Protein AF-A0AAV5ES10-F1 (afdb_monomer_lite)

Foldseek 3Di:
DDDPVVVVVVVVVVVPPDPPPPPFDKDFQAKEAEDAQVCVVVVVQSVVVCLPALVPASPDPPDDDDPVPAQQKKWKAQPVPRQIDIEGEREDDEDGHKYWNVPAPVVNRCVVVVCVVVRITGIMMTRDHDPDPVRYPIYIRHD

InterPro domains:
  IPR001153 Barwin domain [PF00967] (27-130)
  IPR001153 Barwin domain [PR00602] (64-82)
  IPR001153 Barwin domain [PR00602] (83-101)
  IPR001153 Barwin domain [PR00602] (105-129)
  IPR001153 Barwin domain [PS51174] (25-132)
  IPR018226 Barwin, conserved site [PS00772] (123-130)
  IPR036908 RlpA-like domain superfamily [G3DSA:2.40.40.10] (25-132)
  IPR036908 RlpA-like domain superfamily [SSF50685] (27-131)
  IPR044301 Pathogenesis-related protein-4 [PTHR46351] (73-132)

Sequence (143 aa):
MGSVREIALVALLLFAVTAAVAAQDVATGVRATYHLYQPALNNWELNAVGAYCSTWDATKPHLNEISSNISDYMQVTNTATGDEITVRIVDQCGNGGLDLDYDTAFSVIDTDRQGYENGHLIVDYEFVDCEDESSVQNVIQSN

Organism: NCBI:txid191504

Secondary structure (DSSP, 8-state):
---HHHHHHHHHHHTTS--------EEEEEEEEEE---GGGGTT-GGGGT-TTGGGTTTS-SS-SS-TT--SEEEEEETTT--EEEEEEEEE--SSEEEEEIIIIIHHH-TTSHHHHHT-EEEEEEEE--S-GGG---EEEE-

Radius of gyration: 20.84 Å; chains: 1; bounding box: 38×59×58 Å

pLDDT: mean 70.95, std 18.29, range [40.19, 97.62]

Structure (mmCIF, N/CA/C/O backbone):
data_AF-A0AAV5ES10-F1
#
_entry.id   AF-A0AAV5ES10-F1
#
loop_
_atom_site.group_PDB
_atom_site.id
_atom_site.type_symbol
_atom_site.label_atom_id
_atom_site.label_alt_id
_atom_site.label_comp_id
_atom_site.label_asym_id
_atom_site.label_entity_id
_atom_site.label_seq_id
_atom_site.pdbx_PDB_ins_code
_atom_site.Cartn_x
_atom_site.Cartn_y
_atom_site.Cartn_z
_atom_site.occupancy
_atom_site.B_iso_or_equiv
_atom_site.auth_seq_id
_atom_site.auth_comp_id
_atom_site.auth_asym_id
_atom_site.auth_atom_id
_atom_site.pdbx_PDB_model_num
ATOM 1 N N . MET A 1 1 ? 11.052 47.585 39.219 1.00 52.22 1 MET A N 1
ATOM 2 C CA . MET A 1 1 ? 11.635 46.244 39.422 1.00 52.22 1 MET A CA 1
ATOM 3 C C . MET A 1 1 ? 10.489 45.250 39.407 1.00 52.22 1 MET A C 1
ATOM 5 O O . MET A 1 1 ? 9.714 45.258 40.353 1.00 52.22 1 MET A O 1
ATOM 9 N N . GLY A 1 2 ? 10.306 44.514 38.305 1.00 50.69 2 GLY A N 1
ATOM 10 C CA . GLY A 1 2 ? 9.263 43.485 38.216 1.00 50.69 2 GLY A CA 1
ATOM 11 C C . GLY A 1 2 ? 9.499 42.426 39.287 1.00 50.69 2 GLY A C 1
ATOM 12 O O . GLY A 1 2 ? 10.645 42.040 39.529 1.00 50.69 2 GLY A O 1
ATOM 13 N N . SER A 1 3 ? 8.441 42.034 39.988 1.00 53.50 3 SER A N 1
ATOM 14 C CA . SER A 1 3 ? 8.545 41.070 41.077 1.00 53.50 3 SER A CA 1
ATOM 15 C C . SER A 1 3 ? 8.936 39.714 40.496 1.00 53.50 3 SER A C 1
ATOM 17 O O . SER A 1 3 ? 8.418 39.296 39.464 1.00 53.50 3 SER A O 1
ATOM 19 N N . VAL A 1 4 ? 9.833 38.993 41.164 1.00 56.69 4 VAL A N 1
ATOM 20 C CA . VAL A 1 4 ? 10.324 37.662 40.754 1.00 56.69 4 VAL A CA 1
ATOM 21 C C . VAL A 1 4 ? 9.185 36.666 40.456 1.00 56.69 4 VAL A C 1
ATOM 23 O O . VAL A 1 4 ? 9.359 35.755 39.653 1.00 56.69 4 VAL A O 1
ATOM 26 N N . ARG A 1 5 ? 7.991 36.879 41.037 1.00 55.44 5 ARG A N 1
ATOM 27 C CA . ARG A 1 5 ? 6.752 36.129 40.749 1.00 55.44 5 ARG A CA 1
ATOM 28 C C . ARG A 1 5 ? 6.183 36.374 39.347 1.00 55.44 5 ARG A C 1
ATOM 30 O O . ARG A 1 5 ? 5.658 35.445 38.747 1.00 55.44 5 ARG A O 1
ATOM 37 N N . GLU A 1 6 ? 6.272 37.596 38.836 1.00 53.31 6 GLU A N 1
ATOM 38 C CA . GLU A 1 6 ? 5.740 37.990 37.523 1.00 53.31 6 GLU A CA 1
ATOM 39 C C . GLU A 1 6 ? 6.650 37.482 36.400 1.00 53.31 6 GLU A C 1
ATOM 41 O O . GLU A 1 6 ? 6.170 36.961 35.398 1.00 53.31 6 GLU A O 1
ATOM 46 N N . ILE A 1 7 ? 7.969 37.537 36.614 1.00 56.78 7 ILE A N 1
ATOM 47 C CA . ILE A 1 7 ? 8.969 37.009 35.675 1.00 56.78 7 ILE A CA 1
ATOM 48 C C . ILE A 1 7 ? 8.863 35.477 35.578 1.00 56.78 7 ILE A C 1
ATOM 50 O O . ILE A 1 7 ? 8.931 34.924 34.483 1.00 56.78 7 ILE A O 1
ATOM 54 N N . ALA A 1 8 ? 8.629 34.791 36.703 1.00 59.25 8 ALA A N 1
ATOM 55 C CA . ALA A 1 8 ? 8.468 33.336 36.731 1.00 59.25 8 ALA A CA 1
ATOM 56 C C . ALA A 1 8 ? 7.194 32.854 36.010 1.00 59.25 8 ALA A C 1
ATOM 58 O O . ALA A 1 8 ? 7.241 31.853 35.299 1.00 59.25 8 ALA A O 1
ATOM 59 N N . LEU A 1 9 ? 6.071 33.570 36.147 1.00 55.88 9 LEU A N 1
ATOM 60 C CA . LEU A 1 9 ? 4.809 33.230 35.473 1.00 55.88 9 LEU A CA 1
ATOM 61 C C . LEU A 1 9 ? 4.887 33.424 33.952 1.00 55.88 9 LEU A C 1
ATOM 63 O O . LEU A 1 9 ? 4.386 32.589 33.204 1.00 55.88 9 LEU A O 1
ATOM 67 N N . VAL A 1 10 ? 5.552 34.489 33.494 1.00 57.38 10 VAL A N 1
ATOM 68 C CA . VAL A 1 10 ? 5.749 34.757 32.060 1.00 57.38 10 VAL A CA 1
ATOM 69 C C . VAL A 1 10 ? 6.707 33.739 31.434 1.00 57.38 10 VAL A C 1
ATOM 71 O O . VAL A 1 10 ? 6.440 33.247 30.341 1.00 57.38 10 VAL A O 1
ATOM 74 N N . ALA A 1 11 ? 7.776 33.353 32.140 1.00 57.19 11 ALA A N 1
ATOM 75 C CA . ALA A 1 11 ? 8.701 32.322 31.669 1.00 57.19 11 ALA A CA 1
ATOM 76 C C . ALA A 1 11 ? 8.035 30.936 31.565 1.00 57.19 11 ALA A C 1
ATOM 78 O O . ALA A 1 11 ? 8.263 30.227 30.590 1.00 57.19 11 ALA A O 1
ATOM 79 N N . LEU A 1 12 ? 7.168 30.564 32.516 1.00 55.34 12 LEU A N 1
ATOM 80 C CA . LEU A 1 12 ? 6.461 29.277 32.492 1.00 55.34 12 LEU A CA 1
ATOM 81 C C . LEU A 1 12 ? 5.423 29.191 31.353 1.00 55.34 12 LEU A C 1
ATOM 83 O O . LEU A 1 12 ? 5.243 28.128 30.768 1.00 55.34 12 LEU A O 1
ATOM 87 N N . LEU A 1 13 ? 4.774 30.311 31.009 1.00 55.16 13 LEU A N 1
ATOM 88 C CA . LEU A 1 13 ? 3.844 30.410 29.874 1.00 55.16 13 LEU A CA 1
ATOM 89 C C . LEU A 1 13 ? 4.556 30.356 28.510 1.00 55.16 13 LEU A C 1
ATOM 91 O O . LEU A 1 13 ? 3.985 29.856 27.546 1.00 55.16 13 LEU A O 1
ATOM 95 N N . LEU A 1 14 ? 5.804 30.827 28.428 1.00 54.25 14 LEU A N 1
ATOM 96 C CA . LEU A 1 14 ? 6.612 30.804 27.200 1.00 54.25 14 LEU A CA 1
ATOM 97 C C . LEU A 1 14 ? 7.200 29.421 26.872 1.00 54.25 14 LEU A C 1
ATOM 99 O O . LEU A 1 14 ? 7.443 29.136 25.704 1.00 54.25 14 LEU A O 1
ATOM 103 N N . PHE A 1 15 ? 7.387 28.545 27.863 1.00 52.03 15 PHE A N 1
ATOM 104 C CA . PHE A 1 15 ? 7.921 27.190 27.653 1.00 52.03 15 PHE A CA 1
ATOM 105 C C . PHE A 1 15 ? 6.874 26.152 27.203 1.00 52.03 15 PHE A C 1
ATOM 107 O O . PHE A 1 15 ? 7.241 25.024 26.889 1.00 52.03 15 PHE A O 1
ATOM 114 N N . ALA A 1 16 ? 5.585 26.503 27.153 1.00 53.66 16 ALA A N 1
ATOM 115 C CA . ALA A 1 16 ? 4.500 25.538 26.950 1.00 53.66 16 ALA A CA 1
ATOM 116 C C . ALA A 1 16 ? 4.024 25.355 25.491 1.00 53.66 16 ALA A C 1
ATOM 118 O O . ALA A 1 16 ? 3.084 24.596 25.275 1.00 53.66 16 ALA A O 1
ATOM 119 N N . VAL A 1 17 ? 4.606 26.038 24.491 1.00 56.28 17 VAL A N 1
ATOM 120 C CA . VAL A 1 17 ? 3.976 26.130 23.148 1.00 56.28 17 VAL A CA 1
ATOM 121 C C . VAL A 1 17 ? 4.814 25.588 21.981 1.00 56.28 17 VAL A C 1
ATOM 123 O O . VAL A 1 17 ? 4.312 25.528 20.868 1.00 56.28 17 VAL A O 1
ATOM 126 N N . THR A 1 18 ? 6.041 25.103 22.165 1.00 55.06 18 THR A N 1
ATOM 127 C CA . THR A 1 18 ? 6.828 24.613 21.012 1.00 55.06 18 THR A CA 1
ATOM 128 C C . THR A 1 18 ? 7.077 23.112 21.066 1.00 55.06 18 THR A C 1
ATOM 130 O O . THR A 1 18 ? 8.219 22.667 21.129 1.00 55.06 18 THR A O 1
ATOM 133 N N . ALA A 1 19 ? 6.001 22.325 21.010 1.00 55.97 19 ALA A N 1
ATOM 134 C CA . ALA A 1 19 ? 6.093 21.011 20.385 1.00 55.97 19 ALA A CA 1
ATOM 135 C C . ALA A 1 19 ? 6.057 21.256 18.872 1.00 55.97 19 ALA A C 1
ATOM 137 O O . ALA A 1 19 ? 5.005 21.562 18.313 1.00 55.97 19 ALA A O 1
ATOM 138 N N . ALA A 1 20 ? 7.222 21.216 18.226 1.00 51.91 20 ALA A N 1
ATOM 139 C CA . ALA A 1 20 ? 7.275 21.101 16.779 1.00 51.91 20 ALA A CA 1
ATOM 140 C C . ALA A 1 20 ? 6.670 19.738 16.439 1.00 51.91 20 ALA A C 1
ATOM 142 O O . ALA A 1 20 ? 7.309 18.706 16.625 1.00 51.91 20 ALA A O 1
ATOM 143 N N . VAL A 1 21 ? 5.405 19.731 16.025 1.00 53.34 21 VAL A N 1
ATOM 144 C CA . VAL A 1 21 ? 4.854 18.583 15.316 1.00 53.34 21 VAL A CA 1
ATOM 145 C C . VAL A 1 21 ? 5.656 18.539 14.022 1.00 53.34 21 VAL A C 1
ATOM 147 O O . VAL A 1 21 ? 5.572 19.476 13.225 1.00 53.34 21 VAL A O 1
ATOM 150 N N . ALA A 1 22 ? 6.523 17.539 13.863 1.00 56.50 22 ALA A N 1
ATOM 151 C CA . ALA A 1 22 ? 7.058 17.233 12.548 1.00 56.50 22 ALA A CA 1
ATOM 152 C C . ALA A 1 22 ? 5.829 16.957 11.680 1.00 56.50 22 ALA A C 1
ATOM 154 O O . ALA A 1 22 ? 5.074 16.030 11.962 1.00 56.50 22 ALA A O 1
ATOM 155 N N . ALA A 1 23 ? 5.542 17.841 10.730 1.00 52.94 23 ALA A N 1
ATOM 156 C CA . ALA A 1 23 ? 4.507 17.578 9.752 1.00 52.94 23 ALA A CA 1
ATOM 157 C C . ALA A 1 23 ? 5.043 16.434 8.889 1.00 52.94 23 ALA A C 1
ATOM 159 O O . ALA A 1 23 ? 5.891 16.663 8.033 1.00 52.94 23 ALA A O 1
ATOM 160 N N . GLN A 1 24 ? 4.642 15.204 9.203 1.00 55.41 24 GLN A N 1
ATOM 161 C CA . GLN A 1 24 ? 4.789 14.094 8.275 1.00 55.41 24 GLN A CA 1
ATOM 162 C C . GLN A 1 24 ? 3.833 14.390 7.122 1.00 55.41 24 GLN A C 1
ATOM 164 O O . GLN A 1 24 ? 2.664 14.716 7.353 1.00 55.41 24 GLN A O 1
ATOM 169 N N . ASP A 1 25 ? 4.349 14.385 5.897 1.00 68.81 25 ASP A N 1
ATOM 170 C CA . ASP A 1 25 ? 3.521 14.604 4.720 1.00 68.81 25 ASP A CA 1
ATOM 171 C C . ASP A 1 25 ? 2.481 13.470 4.657 1.00 68.81 25 ASP A C 1
ATOM 173 O O . ASP A 1 25 ? 2.819 12.287 4.603 1.00 68.81 25 ASP A O 1
ATOM 177 N N . VAL A 1 26 ? 1.202 13.839 4.739 1.00 77.31 26 VAL A N 1
ATOM 178 C CA . VAL A 1 26 ? 0.060 12.919 4.830 1.00 77.31 26 VAL A CA 1
ATOM 179 C C . VAL A 1 26 ? -0.999 13.332 3.815 1.00 77.31 26 VAL A C 1
ATOM 181 O O . VAL A 1 26 ? -1.241 14.525 3.604 1.00 77.31 26 VAL A O 1
ATOM 184 N N . ALA A 1 27 ? -1.653 12.359 3.189 1.00 85.69 27 ALA A N 1
ATOM 185 C CA . ALA A 1 27 ? -2.805 12.587 2.326 1.00 85.69 27 ALA A CA 1
ATOM 186 C C . ALA A 1 27 ? -3.935 11.619 2.671 1.00 85.69 27 ALA A C 1
ATOM 188 O O . ALA A 1 27 ? -3.696 10.488 3.084 1.00 85.69 27 ALA A O 1
ATOM 189 N N . THR A 1 28 ? -5.174 12.071 2.486 1.00 90.56 28 THR A N 1
ATOM 190 C CA . THR A 1 28 ? -6.366 11.283 2.806 1.00 90.56 28 THR A CA 1
ATOM 191 C C . THR A 1 28 ? -7.328 11.199 1.633 1.00 90.56 28 THR A C 1
ATOM 193 O O . THR A 1 28 ? -7.374 12.089 0.779 1.00 90.56 28 THR A O 1
ATOM 196 N N . GLY A 1 29 ? -8.108 10.119 1.586 1.00 91.25 29 GLY A N 1
ATOM 197 C CA . GLY A 1 29 ? -9.098 9.895 0.530 1.00 91.25 29 GLY A CA 1
ATOM 198 C C . GLY A 1 29 ? -8.482 9.725 -0.862 1.00 91.25 29 GLY A C 1
ATOM 199 O O . GLY A 1 29 ? -9.098 10.083 -1.869 1.00 91.25 29 GLY A O 1
ATOM 200 N N . VAL A 1 30 ? -7.257 9.210 -0.925 1.00 90.25 30 VAL A N 1
ATOM 201 C CA . VAL A 1 30 ? -6.503 9.024 -2.161 1.00 90.25 30 VAL A CA 1
ATOM 202 C C . VAL A 1 30 ? -6.996 7.770 -2.863 1.00 90.25 30 VAL A C 1
ATOM 204 O O . VAL A 1 30 ? -7.206 6.723 -2.253 1.00 90.25 30 VAL A O 1
ATOM 207 N N . ARG A 1 31 ? -7.185 7.859 -4.177 1.00 91.94 31 ARG A N 1
ATOM 208 C CA . ARG A 1 31 ? -7.537 6.693 -4.983 1.00 91.94 31 ARG A CA 1
ATOM 209 C C . ARG A 1 31 ? -6.290 5.844 -5.223 1.00 91.94 31 ARG A C 1
ATOM 211 O O . ARG A 1 31 ? -5.339 6.329 -5.832 1.00 91.94 31 ARG A O 1
ATOM 218 N N . ALA A 1 32 ? -6.334 4.583 -4.805 1.00 91.00 32 ALA A N 1
ATOM 219 C CA . ALA A 1 32 ? -5.288 3.601 -5.064 1.00 91.00 32 ALA A CA 1
ATOM 220 C C . ALA A 1 32 ? -5.777 2.541 -6.059 1.00 91.00 32 ALA A C 1
ATOM 222 O O . ALA A 1 32 ? -6.745 1.833 -5.789 1.00 91.00 32 ALA A O 1
ATOM 223 N N . THR A 1 33 ? -5.141 2.439 -7.221 1.00 91.00 33 THR A N 1
ATOM 224 C CA . THR A 1 33 ? -5.344 1.350 -8.186 1.00 91.00 33 THR A CA 1
ATOM 225 C C . THR A 1 33 ? -4.301 0.257 -7.982 1.00 91.00 33 THR A C 1
ATOM 227 O O . THR A 1 33 ? -3.491 0.325 -7.055 1.00 91.00 33 THR A O 1
ATOM 230 N N . TYR A 1 34 ? -4.355 -0.775 -8.820 1.00 89.25 34 TYR A N 1
ATOM 231 C CA . TYR A 1 34 ? -3.350 -1.822 -8.818 1.00 89.25 34 TYR A CA 1
ATOM 232 C C . TYR A 1 34 ? -2.846 -2.164 -10.211 1.00 89.25 34 TYR A C 1
ATOM 234 O O . TYR A 1 34 ? -3.580 -2.092 -11.203 1.00 89.25 34 TYR A O 1
ATOM 242 N N . HIS A 1 35 ? -1.623 -2.682 -10.232 1.00 85.88 35 HIS A N 1
ATOM 243 C CA . HIS A 1 35 ? -1.007 -3.328 -11.377 1.00 85.88 35 HIS A CA 1
ATOM 244 C C . HIS A 1 35 ? -0.313 -4.622 -10.940 1.00 85.88 35 HIS A C 1
ATOM 246 O O . HIS A 1 35 ? 0.105 -4.777 -9.796 1.00 85.88 35 HIS A O 1
ATOM 252 N N . LEU A 1 36 ? -0.176 -5.576 -11.856 1.00 86.88 36 LEU A N 1
ATOM 253 C CA . LEU A 1 36 ? 0.579 -6.809 -11.619 1.00 86.88 36 LEU A CA 1
ATOM 254 C C . LEU A 1 36 ? 2.052 -6.583 -11.984 1.00 86.88 36 LEU A C 1
ATOM 256 O O . LEU A 1 36 ? 2.470 -6.941 -13.084 1.00 86.88 36 LEU A O 1
ATOM 260 N N . TYR A 1 37 ? 2.830 -5.971 -11.088 1.00 79.12 37 TYR A N 1
ATOM 261 C CA . TYR A 1 37 ? 4.256 -5.721 -11.328 1.00 79.12 37 TYR A CA 1
ATOM 262 C C . TYR A 1 37 ? 5.111 -6.970 -11.095 1.00 79.12 37 TYR A C 1
ATOM 264 O O . TYR A 1 37 ? 6.166 -7.120 -11.713 1.00 79.12 37 TYR A O 1
ATOM 272 N N . GLN A 1 38 ? 4.658 -7.886 -10.231 1.00 81.31 38 GLN A N 1
ATOM 273 C CA . GLN A 1 38 ? 5.350 -9.145 -9.924 1.00 81.31 38 GLN A CA 1
ATOM 274 C C . GLN A 1 38 ? 6.836 -8.912 -9.586 1.00 81.31 38 GLN A C 1
ATOM 276 O O . GLN A 1 38 ? 7.728 -9.483 -10.231 1.00 81.31 38 GLN A O 1
ATOM 281 N N . PRO A 1 39 ? 7.141 -8.056 -8.594 1.00 73.00 39 PRO A N 1
ATOM 282 C C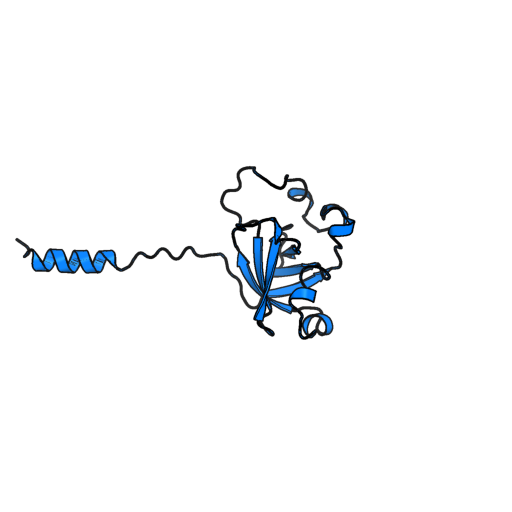A . PRO A 1 39 ? 8.502 -7.588 -8.346 1.00 73.00 39 PRO A CA 1
ATOM 283 C C . PRO A 1 39 ? 9.488 -8.728 -8.078 1.00 73.00 39 PRO A C 1
ATOM 285 O O . PRO A 1 39 ? 10.609 -8.703 -8.581 1.00 73.00 39 PRO A O 1
ATOM 288 N N . ALA A 1 40 ? 9.056 -9.782 -7.380 1.00 75.75 40 ALA A N 1
ATOM 289 C CA . ALA A 1 40 ? 9.890 -10.948 -7.096 1.00 75.75 40 ALA A CA 1
ATOM 290 C C . ALA A 1 40 ? 10.380 -11.676 -8.364 1.00 75.75 40 ALA A C 1
ATOM 292 O O . ALA A 1 40 ? 11.511 -12.159 -8.396 1.00 75.75 40 ALA A O 1
ATOM 293 N N . LEU A 1 41 ? 9.564 -11.735 -9.424 1.00 78.38 41 LEU A N 1
ATOM 294 C CA . LEU A 1 41 ? 9.958 -12.346 -10.702 1.00 78.38 41 LEU A CA 1
ATOM 295 C C . LEU A 1 41 ? 10.896 -11.449 -11.512 1.00 78.38 41 LEU A C 1
ATOM 297 O O . LEU A 1 41 ? 11.661 -11.943 -12.338 1.00 78.38 41 LEU A O 1
ATOM 301 N N . ASN A 1 42 ? 10.862 -10.148 -11.241 1.00 70.12 42 ASN A N 1
ATOM 302 C CA . ASN A 1 42 ? 11.671 -9.141 -11.911 1.00 70.12 42 ASN A CA 1
ATOM 303 C C . ASN A 1 42 ? 12.872 -8.713 -11.067 1.00 70.12 42 ASN A C 1
ATOM 305 O O . ASN A 1 42 ? 13.435 -7.654 -11.303 1.00 70.12 42 ASN A O 1
ATOM 309 N N . ASN A 1 43 ? 13.276 -9.523 -10.082 1.00 71.56 43 ASN A N 1
ATOM 310 C CA . ASN A 1 43 ? 14.413 -9.231 -9.207 1.00 71.56 43 ASN A CA 1
ATOM 311 C C . ASN A 1 43 ? 14.322 -7.841 -8.545 1.00 71.56 43 ASN A C 1
ATOM 313 O O . ASN A 1 43 ? 15.345 -7.214 -8.290 1.00 71.56 43 ASN A O 1
ATOM 317 N N . TRP A 1 44 ? 13.096 -7.369 -8.294 1.00 69.75 44 TRP A N 1
ATOM 318 C CA . TRP A 1 44 ? 12.780 -6.041 -7.758 1.00 69.75 44 TRP A CA 1
ATOM 319 C C . TRP A 1 44 ? 13.171 -4.862 -8.677 1.00 69.75 44 TRP A C 1
ATOM 321 O O . TRP A 1 44 ? 13.080 -3.705 -8.275 1.00 69.75 44 TRP A O 1
ATOM 331 N N . GLU A 1 45 ? 13.524 -5.143 -9.936 1.00 67.75 45 GLU A N 1
ATOM 332 C CA . GLU A 1 45 ? 13.871 -4.173 -10.981 1.00 67.75 45 GLU A CA 1
ATOM 333 C C .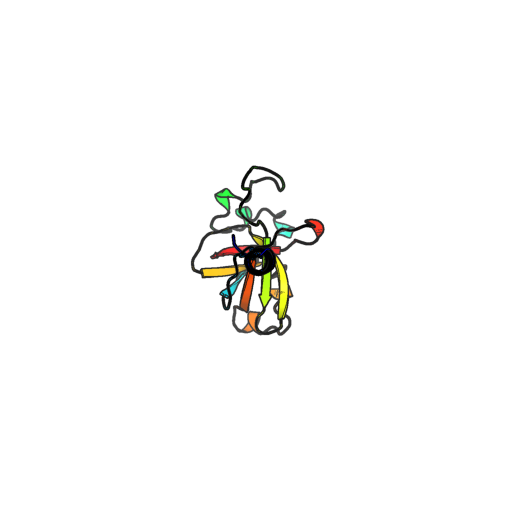 GLU A 1 45 ? 12.618 -3.720 -11.742 1.00 67.75 45 GLU A C 1
ATOM 335 O O . GLU A 1 45 ? 12.260 -4.243 -12.800 1.00 67.75 45 GLU A O 1
ATOM 340 N N . LEU A 1 46 ? 11.922 -2.719 -11.211 1.00 63.97 46 LEU A N 1
ATOM 341 C CA . LEU A 1 46 ? 10.611 -2.312 -11.734 1.00 63.97 46 LEU A CA 1
ATOM 342 C C . LEU A 1 46 ? 10.677 -1.473 -13.019 1.00 63.97 46 LEU A C 1
ATOM 344 O O . LEU A 1 46 ? 9.691 -1.377 -13.752 1.00 63.97 46 LEU A O 1
ATOM 348 N N . ASN A 1 47 ? 11.877 -0.992 -13.366 1.00 62.66 47 ASN A N 1
ATOM 349 C CA . ASN A 1 47 ? 12.212 -0.515 -14.711 1.00 62.66 47 ASN A CA 1
ATOM 350 C C . ASN A 1 47 ? 11.843 -1.535 -15.793 1.00 62.66 47 ASN A C 1
ATOM 352 O O . ASN A 1 47 ? 11.417 -1.162 -16.886 1.00 62.66 47 ASN A O 1
ATOM 356 N N . ALA A 1 48 ? 12.025 -2.827 -15.503 1.00 60.12 48 ALA A N 1
ATOM 357 C CA . ALA A 1 48 ? 11.829 -3.894 -16.477 1.00 60.12 48 ALA A CA 1
ATOM 358 C C . ALA A 1 48 ? 10.349 -4.141 -16.807 1.00 60.12 48 ALA A C 1
ATOM 360 O O . ALA A 1 48 ? 10.046 -4.643 -17.889 1.00 60.12 48 ALA A O 1
ATOM 361 N N . VAL A 1 49 ? 9.436 -3.762 -15.907 1.00 65.00 49 VAL A N 1
ATOM 362 C CA . VAL A 1 49 ? 7.983 -3.948 -16.063 1.00 65.00 49 VAL A CA 1
ATOM 363 C C . VAL A 1 49 ? 7.245 -2.666 -16.438 1.00 65.00 49 VAL A C 1
ATOM 365 O O . VAL A 1 49 ? 6.020 -2.634 -16.443 1.00 65.00 49 VAL A O 1
ATOM 368 N N . GLY A 1 50 ? 7.983 -1.626 -16.836 1.00 59.03 50 GLY A N 1
ATOM 369 C CA . GLY A 1 50 ? 7.393 -0.422 -17.413 1.00 59.03 50 GLY A CA 1
ATOM 370 C C . GLY A 1 50 ? 6.765 0.515 -16.389 1.00 59.03 50 GLY A C 1
ATOM 371 O O . GLY A 1 50 ? 5.863 1.267 -16.761 1.00 59.03 50 GLY A O 1
ATOM 372 N N . ALA A 1 51 ? 7.252 0.511 -15.141 1.00 61.53 51 ALA A N 1
ATOM 373 C CA . ALA A 1 51 ? 6.916 1.582 -14.215 1.00 61.53 51 ALA A CA 1
ATOM 374 C C . ALA A 1 51 ? 7.344 2.926 -14.837 1.00 61.53 51 ALA A C 1
ATOM 376 O O . ALA A 1 51 ? 8.498 3.099 -15.225 1.00 61.53 51 ALA A O 1
ATOM 377 N N . TYR A 1 52 ? 6.400 3.830 -15.079 1.00 56.03 52 TYR A N 1
ATOM 378 C CA . TYR A 1 52 ? 6.476 4.835 -16.151 1.00 56.03 52 TYR A CA 1
ATOM 379 C C . TYR A 1 52 ? 7.636 5.837 -16.002 1.00 56.03 52 TYR A C 1
ATOM 381 O O . TYR A 1 52 ? 8.167 6.315 -17.005 1.00 56.03 52 TYR A O 1
ATOM 389 N N . CYS A 1 53 ? 8.083 6.118 -14.782 1.00 55.00 53 CYS A N 1
ATOM 390 C CA . CYS A 1 53 ? 9.131 7.095 -14.486 1.00 55.00 53 CYS A CA 1
ATOM 391 C C . CYS A 1 53 ? 10.347 6.515 -13.742 1.00 55.00 53 CYS A C 1
ATOM 393 O O . CYS A 1 53 ? 11.318 7.216 -13.447 1.00 55.00 53 CYS A O 1
ATOM 395 N N . SER A 1 54 ? 10.376 5.194 -13.614 1.00 48.22 54 SER A N 1
ATOM 396 C CA . SER A 1 54 ? 11.428 4.385 -12.997 1.00 48.22 54 SER A CA 1
ATOM 397 C C . SER A 1 54 ? 12.854 4.611 -13.566 1.00 48.22 54 SER A C 1
ATOM 399 O O . SER A 1 54 ? 13.851 4.407 -12.864 1.00 48.22 54 SER A O 1
ATOM 401 N N . THR A 1 55 ? 12.984 5.171 -14.782 1.00 44.00 55 THR A N 1
ATOM 402 C CA . THR A 1 55 ? 14.274 5.524 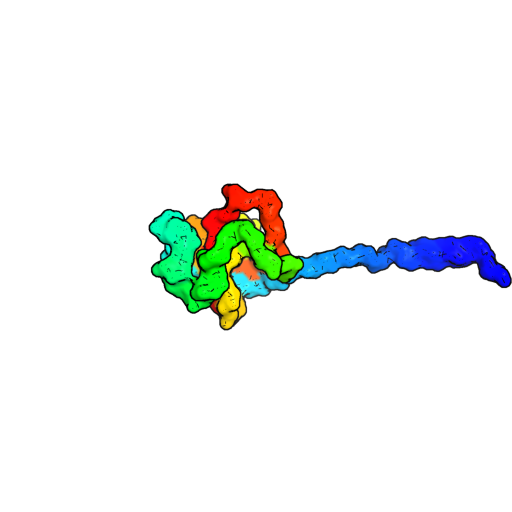-15.426 1.00 44.00 55 THR A CA 1
ATOM 403 C C . THR A 1 55 ? 15.245 6.368 -14.586 1.00 44.00 55 THR A C 1
ATOM 405 O O . THR A 1 55 ? 16.436 6.364 -14.898 1.00 44.00 55 THR A O 1
ATOM 408 N N . TRP A 1 56 ? 14.783 7.077 -13.548 1.00 46.50 56 TRP A N 1
ATOM 409 C CA . TRP A 1 56 ? 15.627 7.965 -12.733 1.00 46.50 56 TRP A CA 1
ATOM 410 C C . TRP A 1 56 ? 15.983 7.417 -11.342 1.00 46.50 56 TRP A C 1
ATOM 412 O O . TRP A 1 56 ? 16.925 7.933 -10.738 1.00 46.50 56 TRP A O 1
ATOM 422 N N . ASP A 1 57 ? 15.294 6.376 -10.853 1.00 50.47 57 ASP A N 1
ATOM 423 C CA . ASP A 1 57 ? 15.451 5.905 -9.465 1.00 50.47 57 ASP A CA 1
ATOM 424 C C . ASP A 1 57 ? 15.668 4.397 -9.294 1.00 50.47 57 ASP A C 1
ATOM 426 O O . ASP A 1 57 ? 16.308 3.994 -8.322 1.00 50.47 57 ASP A O 1
ATOM 430 N N . ALA A 1 58 ? 15.249 3.536 -10.232 1.00 46.25 58 ALA A N 1
ATOM 431 C CA . ALA A 1 58 ? 15.361 2.092 -9.982 1.00 46.25 58 ALA A CA 1
ATOM 432 C C . ALA A 1 58 ? 16.800 1.543 -10.052 1.00 46.25 58 ALA A C 1
ATOM 434 O O . ALA A 1 58 ? 17.036 0.406 -9.668 1.00 46.25 58 ALA A O 1
ATOM 435 N N . THR A 1 59 ? 17.779 2.346 -10.489 1.00 45.81 59 THR A N 1
ATOM 436 C CA . THR A 1 59 ? 19.208 1.985 -10.439 1.00 45.81 59 THR A CA 1
ATOM 437 C C . THR A 1 59 ? 19.943 2.527 -9.215 1.00 45.81 59 THR A C 1
ATOM 439 O O . THR A 1 59 ? 21.149 2.291 -9.096 1.00 45.81 59 THR A O 1
ATOM 442 N N . LYS A 1 60 ? 19.291 3.288 -8.321 1.00 49.28 60 LYS A N 1
ATOM 443 C CA . LYS A 1 60 ? 19.973 3.735 -7.103 1.00 49.28 60 LYS A CA 1
ATOM 444 C C . LYS A 1 60 ? 20.137 2.538 -6.163 1.00 49.28 60 LYS A C 1
ATOM 446 O O . LYS A 1 60 ? 19.142 1.899 -5.819 1.00 49.28 60 LYS A O 1
ATOM 451 N N . PRO A 1 61 ? 21.380 2.197 -5.770 1.00 40.19 61 PRO A N 1
ATOM 452 C CA . PRO A 1 61 ? 21.608 1.108 -4.840 1.00 40.19 61 PRO A CA 1
ATOM 453 C C . PRO A 1 61 ? 20.860 1.396 -3.540 1.00 40.19 61 PRO A C 1
ATOM 455 O O . PRO A 1 61 ? 20.805 2.538 -3.092 1.00 40.19 61 PRO A O 1
ATOM 458 N N . HIS A 1 62 ? 20.323 0.331 -2.947 1.00 49.66 62 HIS A N 1
ATOM 459 C CA . HIS A 1 62 ? 19.471 0.307 -1.755 1.00 49.66 62 HIS A CA 1
ATOM 460 C C . HIS A 1 62 ? 19.988 1.062 -0.523 1.00 49.66 62 HIS A C 1
ATOM 462 O O . HIS A 1 62 ? 19.281 1.120 0.468 1.00 49.66 62 HIS A O 1
ATOM 468 N N . LEU A 1 63 ? 21.193 1.625 -0.537 1.00 48.84 63 LEU A N 1
ATOM 469 C CA . LEU A 1 63 ? 21.726 2.402 0.568 1.00 48.84 63 LEU A CA 1
ATOM 470 C C . LEU A 1 63 ? 22.648 3.501 0.031 1.00 48.84 63 LEU A C 1
ATOM 472 O O . LEU A 1 63 ? 23.638 3.220 -0.644 1.00 48.84 63 LEU A O 1
ATOM 476 N N . ASN A 1 64 ? 22.349 4.728 0.460 1.00 47.88 64 ASN A N 1
ATOM 477 C CA . ASN A 1 64 ? 23.221 5.901 0.502 1.00 47.88 64 ASN A CA 1
ATOM 478 C C . ASN A 1 64 ? 23.649 6.509 -0.840 1.00 47.88 64 ASN A C 1
ATOM 480 O O . ASN A 1 64 ? 24.741 6.215 -1.304 1.00 47.88 64 ASN A O 1
ATOM 484 N N . GLU A 1 65 ? 22.907 7.513 -1.323 1.00 42.22 65 GLU A N 1
ATOM 485 C CA . GLU A 1 65 ? 23.502 8.823 -1.649 1.00 42.22 65 GLU A CA 1
ATOM 486 C C . GLU A 1 65 ? 22.496 9.966 -1.404 1.00 42.22 65 GLU A C 1
ATOM 488 O O . GLU A 1 65 ? 21.570 10.191 -2.173 1.00 42.22 65 GLU A O 1
ATOM 493 N N . ILE A 1 66 ? 22.708 10.691 -0.299 1.00 41.84 66 ILE A N 1
ATOM 494 C CA . ILE A 1 66 ? 22.427 12.127 -0.102 1.00 41.84 66 ILE A CA 1
ATOM 495 C C . ILE A 1 66 ? 21.121 12.663 -0.738 1.00 41.84 66 ILE A C 1
ATOM 497 O O . ILE A 1 66 ? 21.143 13.615 -1.517 1.00 41.84 66 ILE A O 1
ATOM 501 N N . SER A 1 67 ? 19.965 12.136 -0.334 1.00 45.38 67 SER A N 1
ATOM 502 C CA . SER A 1 67 ? 18.693 12.870 -0.418 1.00 45.38 67 SER A CA 1
ATOM 503 C C . SER A 1 67 ? 18.042 12.882 0.958 1.00 45.38 67 SER A C 1
ATOM 505 O O . SER A 1 67 ? 17.063 12.204 1.230 1.00 45.38 67 SER A O 1
ATOM 507 N N . SER A 1 68 ? 18.648 13.630 1.875 1.00 45.38 68 SER A N 1
ATOM 508 C CA . SER A 1 68 ? 18.299 13.679 3.296 1.00 45.38 68 SER A CA 1
ATOM 509 C C . SER A 1 68 ? 16.953 14.362 3.602 1.00 45.38 68 SER A C 1
ATOM 511 O O . SER A 1 68 ? 16.853 14.987 4.649 1.00 45.38 68 SER A O 1
ATOM 513 N N . ASN A 1 69 ? 15.967 14.328 2.694 1.00 41.62 69 ASN A N 1
ATOM 514 C CA . ASN A 1 69 ? 14.631 14.915 2.886 1.00 41.62 69 ASN A CA 1
ATOM 515 C C . ASN A 1 69 ? 13.504 14.229 2.069 1.00 41.62 69 ASN A C 1
ATOM 517 O O . ASN A 1 69 ? 12.454 14.838 1.894 1.00 41.62 69 ASN A O 1
ATOM 521 N N . ILE A 1 70 ? 13.696 13.020 1.529 1.00 51.31 70 ILE A N 1
ATOM 522 C CA . ILE A 1 70 ? 12.606 12.240 0.913 1.00 51.31 70 ILE A CA 1
ATOM 523 C C . ILE A 1 70 ? 12.507 10.927 1.676 1.00 51.31 70 ILE A C 1
ATOM 525 O O . ILE A 1 70 ? 13.491 10.202 1.773 1.00 51.31 70 ILE A O 1
ATOM 529 N N . SER A 1 71 ? 11.344 10.652 2.257 1.00 55.81 71 SER A N 1
ATOM 530 C CA . SER A 1 71 ? 11.046 9.333 2.800 1.00 55.81 71 SER A CA 1
ATOM 531 C C . SER A 1 71 ? 10.948 8.338 1.642 1.00 55.81 71 SER A C 1
ATOM 533 O O . SER A 1 71 ? 10.171 8.545 0.709 1.00 55.81 71 SER A O 1
ATOM 535 N N . ASP A 1 72 ? 11.728 7.258 1.709 1.00 70.69 72 ASP A N 1
ATOM 536 C CA . ASP A 1 72 ? 11.717 6.162 0.723 1.00 70.69 72 ASP A CA 1
ATOM 537 C C . ASP A 1 72 ? 10.484 5.249 0.880 1.00 70.69 72 ASP A C 1
ATOM 539 O O . ASP A 1 72 ? 10.215 4.382 0.039 1.00 70.69 72 ASP A O 1
ATOM 543 N N . TYR A 1 73 ? 9.723 5.460 1.960 1.00 79.00 73 TYR A N 1
ATOM 544 C CA . TYR A 1 73 ? 8.635 4.607 2.394 1.00 79.00 73 TYR A CA 1
ATOM 545 C C . TYR A 1 73 ? 7.366 5.380 2.726 1.00 79.00 73 TYR A C 1
ATOM 547 O O . TYR A 1 73 ? 7.384 6.553 3.105 1.00 79.00 73 TYR A O 1
ATOM 555 N N . MET A 1 74 ? 6.249 4.676 2.592 1.00 83.00 74 MET A N 1
ATOM 556 C CA . MET A 1 74 ? 4.921 5.198 2.861 1.00 83.00 74 MET A CA 1
ATOM 557 C C . MET A 1 74 ? 4.091 4.150 3.597 1.00 83.00 74 MET A C 1
ATOM 559 O O . MET A 1 74 ? 4.056 2.990 3.189 1.00 83.00 74 MET A O 1
ATOM 563 N N . GLN A 1 75 ? 3.426 4.540 4.678 1.00 88.56 75 GLN A N 1
ATOM 564 C CA . GLN A 1 75 ? 2.371 3.730 5.276 1.00 88.56 75 GLN A CA 1
ATOM 565 C C . GLN A 1 75 ? 1.065 4.045 4.551 1.00 88.56 75 GLN A C 1
ATOM 567 O O . GLN A 1 75 ? 0.726 5.212 4.378 1.00 88.56 75 GLN A O 1
ATOM 572 N N . VAL A 1 76 ? 0.362 3.014 4.091 1.00 90.94 76 VAL A N 1
ATOM 573 C CA . VAL A 1 76 ? -0.896 3.123 3.349 1.00 90.94 76 VAL A CA 1
ATOM 574 C C . VAL A 1 76 ? -1.979 2.368 4.100 1.00 90.94 76 VAL A C 1
ATOM 576 O O . VAL A 1 76 ? -1.817 1.181 4.381 1.00 90.94 76 VAL A O 1
ATOM 579 N N . THR A 1 77 ? -3.092 3.044 4.363 1.00 94.81 77 THR A N 1
ATOM 580 C CA . THR A 1 77 ? -4.217 2.532 5.147 1.00 94.81 77 THR A CA 1
ATOM 581 C C . THR A 1 77 ? -5.473 2.490 4.287 1.00 94.81 77 THR A C 1
ATOM 583 O O . THR A 1 77 ? -5.902 3.511 3.750 1.00 94.81 77 THR A O 1
ATOM 586 N N . ASN A 1 78 ? -6.108 1.324 4.165 1.00 96.88 78 ASN A N 1
ATOM 587 C CA . ASN A 1 78 ? -7.421 1.201 3.538 1.00 96.88 78 ASN A CA 1
ATOM 588 C C . ASN A 1 78 ? -8.487 1.861 4.424 1.00 96.88 78 ASN A C 1
ATOM 590 O O . ASN A 1 78 ? -8.781 1.386 5.517 1.00 96.88 78 ASN A O 1
ATOM 594 N N . THR A 1 79 ? -9.121 2.929 3.935 1.00 97.00 79 THR A N 1
ATOM 595 C CA . THR A 1 79 ? -10.117 3.694 4.712 1.00 97.00 79 THR A CA 1
ATOM 596 C C . THR A 1 79 ? -11.394 2.911 5.029 1.00 97.00 79 THR A C 1
ATOM 598 O O . THR A 1 79 ? -12.115 3.273 5.959 1.00 97.00 79 THR A O 1
ATOM 601 N N . ALA A 1 80 ? -11.696 1.849 4.273 1.00 96.88 80 ALA A N 1
ATOM 602 C CA . ALA A 1 80 ? -12.891 1.034 4.478 1.00 96.88 80 ALA A CA 1
ATOM 603 C C . ALA A 1 80 ? -12.702 -0.027 5.573 1.00 96.88 80 ALA A C 1
ATOM 605 O O . ALA A 1 80 ? -13.622 -0.258 6.361 1.00 96.88 80 ALA A O 1
ATOM 606 N N . THR A 1 81 ? -11.529 -0.664 5.628 1.00 97.56 81 THR A N 1
ATOM 607 C CA . THR A 1 81 ? -11.253 -1.795 6.532 1.00 97.56 81 THR A CA 1
ATOM 608 C C . THR A 1 81 ? -10.332 -1.436 7.695 1.00 97.56 81 THR A C 1
ATOM 610 O O . THR A 1 81 ? -10.397 -2.077 8.743 1.00 97.56 81 THR A O 1
ATOM 613 N N . GLY A 1 82 ? -9.510 -0.397 7.541 1.00 96.31 82 GLY A N 1
ATOM 614 C CA . GLY A 1 82 ? -8.438 -0.044 8.468 1.00 96.31 82 GLY A CA 1
ATOM 615 C C . GLY A 1 82 ? -7.192 -0.922 8.338 1.00 96.31 82 GLY A C 1
ATOM 616 O O . GLY A 1 82 ? -6.339 -0.858 9.215 1.00 96.31 82 GLY A O 1
ATOM 617 N N . ASP A 1 83 ? -7.085 -1.753 7.294 1.00 96.31 83 ASP A N 1
ATOM 618 C CA . ASP A 1 83 ? -5.871 -2.536 7.044 1.00 96.31 83 ASP A CA 1
ATOM 619 C C . ASP A 1 83 ? -4.744 -1.637 6.538 1.00 96.31 83 ASP A C 1
ATOM 621 O O . ASP A 1 83 ? -4.966 -0.760 5.700 1.00 96.31 83 ASP A O 1
ATOM 625 N N . GLU A 1 84 ? -3.529 -1.889 7.019 1.00 93.19 84 GLU A N 1
ATOM 626 C CA . GLU A 1 84 ? -2.371 -1.032 6.775 1.00 93.19 84 GLU A CA 1
ATOM 627 C C . GLU A 1 84 ? -1.200 -1.819 6.210 1.00 93.19 84 GLU A C 1
ATOM 629 O O . GLU A 1 84 ? -0.991 -2.994 6.527 1.00 93.19 84 GLU A O 1
ATOM 634 N N . ILE A 1 85 ? -0.398 -1.143 5.395 1.00 90.38 85 ILE A N 1
ATOM 635 C CA . ILE A 1 85 ? 0.834 -1.698 4.863 1.00 90.38 85 ILE A CA 1
ATOM 636 C C . ILE A 1 85 ? 1.878 -0.609 4.648 1.00 90.38 85 ILE A C 1
ATOM 638 O O . ILE A 1 85 ? 1.573 0.470 4.145 1.00 90.38 85 ILE A O 1
ATOM 642 N N . THR A 1 86 ? 3.129 -0.908 4.992 1.00 86.44 86 THR A N 1
ATOM 643 C CA . THR A 1 86 ? 4.266 -0.065 4.616 1.00 86.44 86 THR A CA 1
ATOM 644 C C . THR A 1 86 ? 4.834 -0.534 3.288 1.00 86.44 86 THR A C 1
ATOM 646 O O . THR A 1 86 ? 5.030 -1.730 3.045 1.00 86.44 86 THR A O 1
ATOM 649 N N . VAL A 1 87 ? 5.096 0.422 2.413 1.00 81.69 87 VAL A N 1
ATOM 650 C CA . VAL A 1 87 ? 5.528 0.189 1.040 1.00 81.69 87 VAL A CA 1
ATOM 651 C C . VAL A 1 87 ? 6.712 1.073 0.689 1.00 81.69 87 VAL A C 1
ATOM 653 O O . VAL A 1 87 ? 6.890 2.146 1.261 1.00 81.69 87 VAL A O 1
ATOM 656 N N . ARG A 1 88 ? 7.510 0.630 -0.275 1.00 77.62 88 ARG A N 1
ATOM 657 C CA . ARG A 1 88 ? 8.587 1.414 -0.862 1.00 77.62 88 ARG A CA 1
ATOM 658 C C . ARG A 1 88 ? 8.060 2.199 -2.053 1.00 77.62 88 ARG A C 1
ATOM 660 O O . ARG A 1 88 ? 7.368 1.656 -2.921 1.00 77.62 88 ARG A O 1
ATOM 667 N N . ILE A 1 89 ? 8.439 3.464 -2.112 1.00 74.38 89 ILE A N 1
ATOM 668 C CA . ILE A 1 89 ? 8.123 4.349 -3.226 1.00 74.38 89 ILE A CA 1
ATOM 669 C C . ILE A 1 89 ? 9.173 4.113 -4.304 1.00 74.38 89 ILE A C 1
ATOM 671 O O . ILE A 1 89 ? 10.361 4.325 -4.079 1.00 74.38 89 ILE A O 1
ATOM 675 N N . VAL A 1 90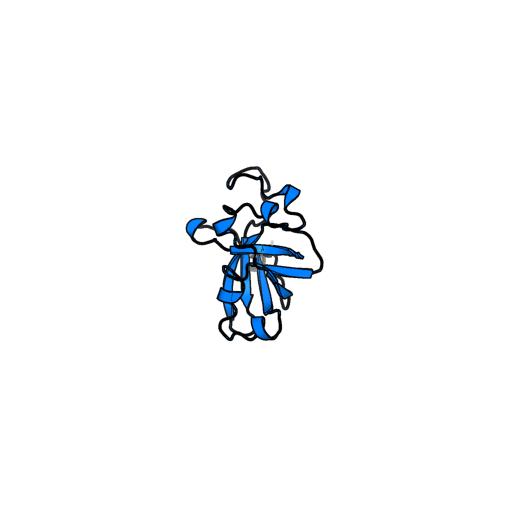 ? 8.751 3.625 -5.467 1.00 67.62 90 VAL A N 1
ATOM 676 C CA . VAL A 1 90 ? 9.673 3.321 -6.577 1.00 67.62 90 VAL A CA 1
ATOM 677 C C . VAL A 1 90 ? 9.580 4.331 -7.709 1.00 67.62 90 VAL A C 1
ATOM 679 O O . VAL A 1 90 ? 10.373 4.281 -8.649 1.00 67.62 90 VAL A O 1
ATOM 682 N N . ASP A 1 91 ? 8.592 5.222 -7.636 1.00 62.81 91 ASP A N 1
ATOM 683 C CA . ASP A 1 91 ? 8.333 6.204 -8.667 1.00 62.81 91 ASP A CA 1
ATOM 684 C C . ASP A 1 91 ? 7.444 7.347 -8.155 1.00 62.81 91 ASP A C 1
ATOM 686 O O . ASP A 1 91 ? 6.440 7.099 -7.482 1.00 62.81 91 ASP A O 1
ATOM 690 N N . GLN A 1 92 ? 7.795 8.585 -8.511 1.00 55.09 92 GLN A N 1
ATOM 691 C CA . GLN A 1 92 ? 7.020 9.796 -8.233 1.00 55.09 92 GLN A CA 1
ATOM 692 C C . GLN A 1 92 ? 6.685 10.511 -9.548 1.00 55.09 92 GLN A C 1
ATOM 694 O O . GLN A 1 92 ? 7.246 11.557 -9.875 1.00 55.09 92 GLN A O 1
ATOM 699 N N . CYS A 1 93 ? 5.764 9.949 -10.324 1.00 54.22 93 CYS A N 1
ATOM 700 C CA . CYS A 1 93 ? 5.154 10.641 -11.455 1.00 54.22 93 CYS A CA 1
ATOM 701 C C . CYS A 1 93 ? 3.656 10.780 -11.225 1.00 54.22 93 CYS A C 1
ATOM 703 O O . CYS A 1 93 ? 2.985 9.815 -10.896 1.00 54.22 93 CYS A O 1
ATOM 705 N N . GLY A 1 94 ? 3.171 12.021 -11.251 1.00 56.44 94 GLY A N 1
ATOM 706 C CA . GLY A 1 94 ? 1.907 12.388 -10.621 1.00 56.44 94 GLY A CA 1
ATOM 707 C C . GLY A 1 94 ? 0.726 12.626 -11.557 1.00 56.44 94 GLY A C 1
ATOM 708 O O . GLY A 1 94 ? 0.886 13.161 -12.650 1.00 56.44 94 GLY A O 1
ATOM 709 N N . ASN A 1 95 ? -0.453 12.327 -11.007 1.00 53.19 95 ASN A N 1
ATOM 710 C CA . ASN A 1 95 ? -1.828 12.705 -11.339 1.00 53.19 95 ASN A CA 1
ATOM 711 C C . ASN A 1 95 ? -2.769 12.513 -10.117 1.00 53.19 95 ASN A C 1
ATOM 713 O O . ASN A 1 95 ? -3.991 12.598 -10.260 1.00 53.19 95 ASN A O 1
ATOM 717 N N . GLY A 1 96 ? -2.231 12.312 -8.905 1.00 62.75 96 GLY A N 1
ATOM 718 C CA . GLY A 1 96 ? -2.994 12.371 -7.649 1.00 62.75 96 GLY A CA 1
ATOM 719 C C . GLY A 1 96 ? -3.575 11.039 -7.163 1.00 62.75 96 GLY A C 1
ATOM 720 O O . GLY A 1 96 ? -4.575 11.048 -6.444 1.00 62.75 96 GLY A O 1
ATOM 721 N N . GLY A 1 97 ? -2.973 9.910 -7.547 1.00 78.69 97 GLY A N 1
ATOM 722 C CA . GLY A 1 97 ? -3.335 8.583 -7.044 1.00 78.69 97 GLY A CA 1
ATOM 723 C C . GLY A 1 97 ? -2.124 7.699 -6.750 1.00 78.69 97 GLY A C 1
ATOM 724 O O . GLY A 1 97 ? -0.984 8.056 -7.050 1.00 78.69 97 GLY A O 1
ATOM 725 N N . LEU A 1 98 ? -2.390 6.530 -6.171 1.00 85.06 98 LEU A N 1
ATOM 726 C CA . LEU A 1 98 ? -1.395 5.478 -5.948 1.00 85.06 98 LEU A CA 1
ATOM 727 C C . LEU A 1 98 ? -1.658 4.303 -6.885 1.00 85.06 98 LEU A C 1
ATOM 729 O O . LEU A 1 98 ? -2.811 3.960 -7.129 1.00 85.06 98 LEU A O 1
ATOM 733 N N . ASP A 1 99 ? -0.607 3.662 -7.372 1.00 86.62 99 ASP A N 1
ATOM 734 C CA . ASP A 1 99 ? -0.688 2.409 -8.110 1.00 86.62 99 ASP A CA 1
ATOM 735 C C . ASP A 1 99 ? 0.142 1.343 -7.392 1.00 86.62 99 ASP A C 1
ATOM 737 O O . ASP A 1 99 ? 1.375 1.381 -7.350 1.00 86.62 99 ASP A O 1
ATOM 741 N N . LEU A 1 100 ? -0.573 0.433 -6.738 1.00 86.94 100 LEU A N 1
ATOM 742 C CA . LEU A 1 100 ? -0.014 -0.588 -5.864 1.00 86.94 100 LEU A CA 1
ATOM 743 C C . LEU A 1 100 ? 0.288 -1.859 -6.667 1.00 86.94 100 LEU A C 1
ATOM 745 O O . LEU A 1 100 ? -0.511 -2.268 -7.510 1.00 86.94 100 LEU A O 1
ATOM 749 N N . ASP A 1 101 ? 1.379 -2.561 -6.363 1.00 88.19 101 ASP A N 1
ATOM 750 C CA . ASP A 1 101 ? 1.485 -3.949 -6.822 1.00 88.19 101 ASP A CA 1
ATOM 751 C C . ASP A 1 101 ? 0.342 -4.794 -6.235 1.00 88.19 101 ASP A C 1
ATOM 753 O O . ASP A 1 101 ? 0.052 -4.744 -5.036 1.00 88.19 101 ASP A O 1
ATOM 757 N N . TYR A 1 102 ? -0.327 -5.567 -7.089 1.00 89.69 102 TYR A N 1
ATOM 758 C CA . TYR A 1 102 ? -1.508 -6.326 -6.692 1.00 89.69 102 TYR A CA 1
ATOM 759 C C . TYR A 1 102 ? -1.197 -7.398 -5.641 1.00 89.69 102 TYR A C 1
ATOM 761 O O . TYR A 1 102 ? -1.891 -7.485 -4.626 1.00 89.69 102 TYR A O 1
ATOM 769 N N . ASP A 1 103 ? -0.159 -8.203 -5.875 1.00 88.31 103 ASP A N 1
ATOM 770 C CA . ASP A 1 103 ? 0.134 -9.394 -5.073 1.00 88.31 103 ASP A CA 1
ATOM 771 C C . ASP A 1 103 ? 0.766 -9.037 -3.719 1.00 88.31 103 ASP A C 1
ATOM 773 O O . ASP A 1 103 ? 0.524 -9.720 -2.726 1.00 88.31 103 ASP A O 1
ATOM 777 N N . THR A 1 104 ? 1.570 -7.971 -3.673 1.00 85.81 104 THR A N 1
ATOM 778 C CA . THR A 1 104 ? 2.352 -7.594 -2.481 1.00 85.81 104 THR A CA 1
ATOM 779 C C . THR A 1 104 ? 1.761 -6.432 -1.688 1.00 85.81 104 THR A C 1
ATOM 781 O O . THR A 1 104 ? 2.004 -6.348 -0.489 1.00 85.81 104 THR A O 1
ATOM 784 N N . ALA A 1 105 ? 0.959 -5.556 -2.304 1.00 89.94 105 ALA A N 1
ATOM 785 C CA . ALA A 1 105 ? 0.423 -4.372 -1.632 1.00 89.94 105 ALA A CA 1
ATOM 786 C C . ALA A 1 105 ? -1.106 -4.308 -1.642 1.00 89.94 105 ALA A C 1
ATOM 788 O O . ALA A 1 105 ? -1.729 -4.335 -0.583 1.00 89.94 105 ALA A O 1
ATOM 789 N N . PHE A 1 106 ? -1.729 -4.248 -2.821 1.00 93.56 106 PHE A N 1
ATOM 790 C CA . PHE A 1 106 ? -3.168 -3.998 -2.931 1.00 93.56 106 PHE A CA 1
ATOM 791 C C . PHE A 1 106 ? -3.996 -5.093 -2.257 1.00 93.56 106 PHE A C 1
ATOM 793 O O . PHE A 1 106 ? -4.840 -4.806 -1.415 1.00 93.56 106 PHE A O 1
ATOM 800 N N . SER A 1 107 ? -3.741 -6.359 -2.604 1.00 94.44 107 SER A N 1
ATOM 801 C CA . SER A 1 107 ? -4.504 -7.492 -2.064 1.00 94.44 107 SER A CA 1
ATOM 802 C C . SER A 1 107 ? -4.268 -7.736 -0.573 1.00 94.44 107 SER A C 1
ATOM 804 O O . SER A 1 107 ? -5.095 -8.379 0.070 1.00 94.44 107 SER A O 1
ATOM 806 N N . VAL A 1 108 ? -3.171 -7.211 -0.016 1.00 94.69 108 VAL A N 1
ATOM 807 C CA . VAL A 1 108 ? -2.854 -7.322 1.413 1.00 94.69 108 VAL A CA 1
ATOM 808 C C . VAL A 1 108 ? -3.787 -6.443 2.245 1.00 94.69 108 VAL A C 1
ATOM 810 O O . VAL A 1 108 ? -4.227 -6.880 3.307 1.00 94.69 108 VAL A O 1
ATOM 813 N N . ILE A 1 109 ? -4.127 -5.248 1.749 1.00 95.75 109 ILE A N 1
ATOM 814 C CA . ILE A 1 109 ? -5.026 -4.302 2.432 1.00 95.75 109 ILE A CA 1
ATOM 815 C C . ILE A 1 109 ? -6.472 -4.324 1.904 1.00 95.75 109 ILE A C 1
ATOM 817 O O . ILE A 1 109 ? -7.346 -3.695 2.491 1.00 95.75 109 ILE A O 1
ATOM 821 N N . ASP A 1 110 ? -6.766 -5.059 0.827 1.00 97.44 110 ASP A N 1
ATOM 822 C CA . ASP A 1 110 ? -8.125 -5.302 0.307 1.00 97.44 110 ASP A CA 1
ATOM 823 C C . ASP A 1 110 ? -8.769 -6.554 0.942 1.00 97.44 110 ASP A C 1
ATOM 825 O O . ASP A 1 110 ? -9.175 -7.498 0.256 1.00 97.44 110 ASP A O 1
ATOM 829 N N . THR A 1 111 ? -8.826 -6.616 2.278 1.00 97.56 111 THR A N 1
ATOM 830 C CA . THR A 1 111 ? -9.261 -7.835 2.993 1.00 97.56 111 THR A CA 1
ATOM 831 C C . THR A 1 111 ? -10.751 -8.148 2.831 1.00 97.56 111 THR A C 1
ATOM 833 O O . THR A 1 111 ? -11.156 -9.310 2.946 1.00 97.56 111 THR A O 1
ATOM 836 N N . ASP A 1 112 ? -11.567 -7.140 2.512 1.00 97.50 112 ASP A N 1
ATOM 837 C CA . ASP A 1 112 ? -12.998 -7.275 2.231 1.00 97.50 112 ASP A CA 1
ATOM 838 C C . ASP A 1 112 ? -13.316 -7.476 0.736 1.00 97.50 112 ASP A C 1
ATOM 840 O O . ASP A 1 112 ? -14.468 -7.747 0.389 1.00 97.50 112 ASP A O 1
ATOM 844 N N . ARG A 1 113 ? -12.293 -7.414 -0.132 1.00 97.12 113 ARG A N 1
ATOM 845 C CA . ARG A 1 113 ? -12.338 -7.541 -1.600 1.00 97.12 113 ARG A CA 1
ATOM 846 C C . ARG A 1 113 ? -13.122 -6.469 -2.351 1.00 97.12 113 ARG A C 1
ATOM 848 O O . ARG A 1 113 ? -13.290 -6.584 -3.571 1.00 97.12 113 ARG A O 1
ATOM 855 N N . GLN A 1 114 ? -13.601 -5.428 -1.675 1.00 97.62 114 GLN A N 1
ATOM 856 C CA . GLN A 1 114 ? -14.348 -4.369 -2.349 1.00 97.62 114 GLN A CA 1
ATOM 857 C C . GLN A 1 114 ? -13.443 -3.549 -3.269 1.00 97.62 114 GLN A C 1
ATOM 859 O O . GLN A 1 114 ? -13.903 -3.060 -4.302 1.00 97.62 114 GLN A O 1
ATOM 864 N N . GLY A 1 115 ? -12.159 -3.413 -2.938 1.00 96.69 115 GLY A N 1
ATOM 865 C CA . GLY A 1 115 ? -11.184 -2.731 -3.776 1.00 96.69 115 GLY A CA 1
ATOM 866 C C . GLY A 1 115 ? -11.044 -3.387 -5.142 1.00 96.69 115 GLY A C 1
ATOM 867 O O . GLY A 1 115 ? -11.118 -2.711 -6.170 1.00 96.69 115 GLY A O 1
ATOM 868 N N . TYR A 1 116 ? -10.898 -4.712 -5.166 1.00 96.06 116 TYR A N 1
ATOM 869 C CA . TYR A 1 116 ? -10.823 -5.493 -6.396 1.00 96.06 116 TYR A CA 1
ATOM 870 C C . TYR A 1 116 ? -12.100 -5.368 -7.234 1.00 96.06 116 TYR A C 1
ATOM 872 O O . TYR A 1 116 ? -12.020 -5.122 -8.438 1.00 96.06 116 TYR A O 1
ATOM 880 N N . GLU A 1 117 ? -13.274 -5.484 -6.605 1.00 97.06 117 GLU A N 1
ATOM 881 C CA . GLU A 1 117 ? -14.570 -5.371 -7.288 1.00 97.06 117 GLU A CA 1
ATOM 882 C C . GLU A 1 117 ? -14.804 -3.972 -7.881 1.00 97.06 117 GLU A C 1
ATOM 884 O O . GLU A 1 117 ? -15.313 -3.843 -8.996 1.00 97.06 117 GLU A O 1
ATOM 889 N N . ASN A 1 118 ? -14.377 -2.923 -7.172 1.00 96.31 118 ASN A N 1
ATOM 890 C CA . ASN A 1 118 ? -14.487 -1.528 -7.609 1.00 96.31 118 ASN A CA 1
ATOM 891 C C . ASN A 1 118 ? -13.314 -1.070 -8.499 1.00 96.31 118 ASN A C 1
ATOM 893 O O . ASN A 1 118 ? -13.308 0.061 -9.003 1.00 96.31 118 ASN A O 1
ATOM 897 N N . GLY A 1 119 ? -12.299 -1.918 -8.677 1.00 94.75 119 GLY A N 1
ATOM 898 C CA . GLY A 1 119 ? -11.068 -1.622 -9.410 1.00 94.75 119 GLY A CA 1
ATOM 899 C C . GLY A 1 119 ? -10.161 -0.570 -8.757 1.00 94.75 119 GLY A C 1
ATOM 900 O O . GLY A 1 119 ? -9.273 -0.050 -9.430 1.00 94.75 119 GLY A O 1
ATOM 901 N N . HIS A 1 120 ? -10.412 -0.195 -7.501 1.00 94.75 120 HIS A N 1
ATOM 902 C CA . HIS A 1 120 ? -9.575 0.704 -6.704 1.00 94.75 120 HIS A CA 1
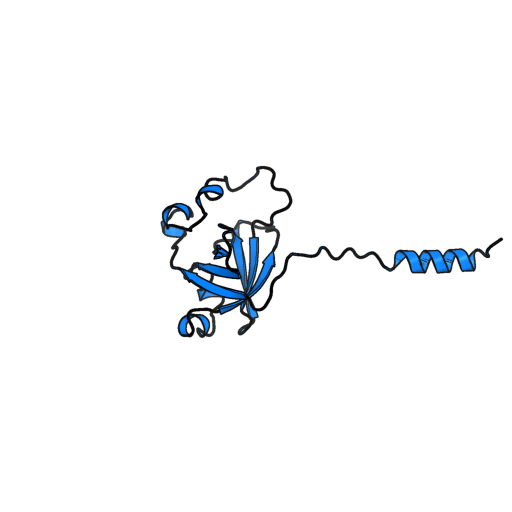ATOM 903 C C . HIS A 1 120 ? -9.969 0.675 -5.222 1.00 94.75 120 HIS A C 1
ATOM 905 O O . HIS A 1 120 ? -11.125 0.424 -4.889 1.00 94.75 120 HIS A O 1
ATOM 911 N N . LEU A 1 121 ? -9.022 1.033 -4.359 1.00 96.25 121 LEU A N 1
ATOM 912 C CA . LEU A 1 121 ? -9.236 1.373 -2.955 1.00 96.25 121 LEU A CA 1
ATOM 913 C C . LEU A 1 121 ? -9.296 2.893 -2.768 1.00 96.25 121 LEU A C 1
ATOM 915 O O . LEU A 1 121 ? -8.792 3.663 -3.593 1.00 96.25 121 LEU A O 1
ATOM 919 N N . ILE A 1 122 ? -9.886 3.311 -1.650 1.00 95.50 122 ILE A N 1
ATOM 920 C CA . ILE A 1 122 ? -9.707 4.651 -1.091 1.00 95.50 122 ILE A CA 1
ATOM 921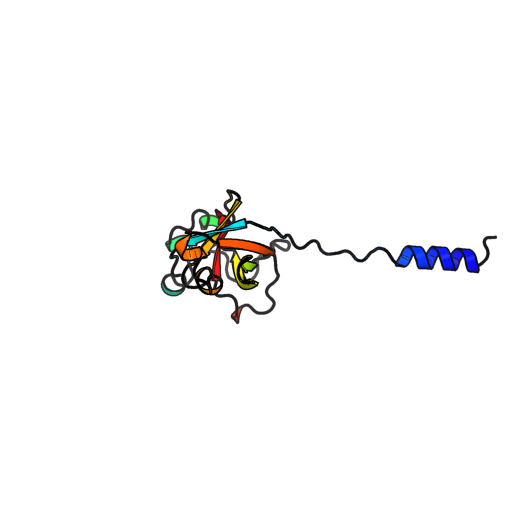 C C . ILE A 1 122 ? -8.809 4.507 0.129 1.00 95.50 122 ILE A C 1
ATOM 923 O O . ILE A 1 122 ? -9.144 3.771 1.060 1.00 95.50 122 ILE A O 1
ATOM 927 N N . VAL A 1 123 ? -7.669 5.186 0.105 1.00 94.25 123 VAL A N 1
ATOM 928 C CA . VAL A 1 123 ? -6.624 5.035 1.113 1.00 94.25 123 VAL A CA 1
ATOM 929 C C . VAL A 1 123 ? -6.206 6.374 1.694 1.00 94.25 123 VAL A C 1
ATOM 931 O O . VAL A 1 123 ? -6.273 7.411 1.028 1.00 94.25 123 VAL A O 1
ATOM 934 N N . ASP A 1 124 ? -5.738 6.318 2.928 1.00 93.06 124 ASP A N 1
ATOM 935 C CA . ASP A 1 124 ? -4.939 7.371 3.531 1.00 93.06 124 ASP A CA 1
ATOM 936 C C . ASP A 1 124 ? -3.472 6.933 3.480 1.00 93.06 124 ASP A C 1
ATOM 938 O O . ASP A 1 124 ? -3.181 5.733 3.473 1.00 93.06 124 ASP A O 1
ATOM 942 N N . TYR A 1 125 ? -2.543 7.882 3.394 1.00 88.25 125 TYR A N 1
ATOM 943 C CA . TYR A 1 125 ? -1.124 7.563 3.435 1.00 88.25 125 TYR A CA 1
ATOM 944 C C . TYR A 1 125 ? -0.302 8.611 4.171 1.00 88.25 125 TYR A C 1
ATOM 946 O O . TYR A 1 125 ? -0.618 9.800 4.118 1.00 88.25 125 TYR A O 1
ATOM 954 N N . GLU A 1 126 ? 0.804 8.174 4.765 1.00 84.94 126 GLU A N 1
ATOM 955 C CA . GLU A 1 126 ? 1.834 9.041 5.335 1.00 84.94 126 GLU A CA 1
ATOM 956 C C . GLU A 1 126 ? 3.240 8.577 4.953 1.00 84.94 126 GLU A C 1
ATOM 958 O O . GLU A 1 126 ? 3.522 7.381 4.858 1.00 84.94 126 GLU A O 1
ATOM 963 N N . PHE A 1 127 ? 4.134 9.536 4.727 1.00 80.62 127 PHE A N 1
ATOM 964 C CA . PHE A 1 127 ? 5.549 9.256 4.508 1.00 80.62 127 PHE A CA 1
ATOM 965 C C . PHE A 1 127 ? 6.230 8.877 5.831 1.00 80.62 127 PHE A C 1
ATOM 967 O O . PHE A 1 127 ? 6.094 9.577 6.840 1.00 80.62 127 PHE A O 1
ATOM 974 N N . VAL A 1 128 ? 6.970 7.767 5.821 1.00 77.94 128 VAL A N 1
ATOM 975 C CA . VAL A 1 128 ? 7.618 7.198 7.012 1.00 77.94 128 VAL A CA 1
ATOM 976 C C . VAL A 1 128 ? 9.075 6.848 6.733 1.00 77.94 128 VAL A C 1
ATOM 978 O O . VAL A 1 128 ? 9.445 6.510 5.611 1.00 77.94 128 VAL A O 1
ATOM 981 N N . ASP A 1 129 ? 9.904 6.899 7.771 1.00 73.62 129 ASP A N 1
ATOM 982 C CA . ASP A 1 129 ? 11.245 6.321 7.731 1.00 73.62 129 ASP A CA 1
ATOM 983 C C . ASP A 1 129 ? 11.141 4.837 8.106 1.00 73.62 129 ASP A C 1
ATOM 985 O O . ASP A 1 129 ? 10.512 4.491 9.110 1.00 73.62 129 ASP A O 1
ATOM 989 N N . CYS A 1 130 ? 11.743 3.936 7.326 1.00 66.38 130 CYS A N 1
ATOM 990 C CA . CYS A 1 130 ? 11.801 2.531 7.726 1.00 66.38 130 CYS A CA 1
ATOM 991 C C . CYS A 1 130 ? 12.997 2.270 8.629 1.00 66.38 130 CYS A C 1
ATOM 993 O O . CYS A 1 130 ? 14.149 2.368 8.214 1.00 66.38 130 CYS A O 1
ATOM 995 N N . GLU A 1 131 ? 12.708 1.857 9.860 1.00 56.97 131 GLU A N 1
ATOM 996 C CA . GLU A 1 131 ? 13.727 1.398 10.805 1.00 56.97 131 GLU A CA 1
ATOM 997 C C . GLU A 1 131 ? 14.174 -0.054 10.520 1.00 56.97 131 GLU A C 1
ATOM 999 O O . GLU A 1 131 ? 15.268 -0.434 10.927 1.00 56.97 131 GLU A O 1
ATOM 1004 N N . ASP A 1 132 ? 13.389 -0.838 9.759 1.00 55.19 132 ASP A N 1
ATOM 1005 C CA . ASP A 1 132 ? 13.664 -2.248 9.433 1.00 55.19 132 ASP A CA 1
ATOM 1006 C C . ASP A 1 132 ? 13.298 -2.628 7.975 1.00 55.19 132 ASP A C 1
ATOM 1008 O O . ASP A 1 132 ? 12.203 -3.116 7.673 1.00 55.19 132 ASP A O 1
ATOM 1012 N N . GLU A 1 133 ? 14.281 -2.510 7.076 1.00 54.72 133 GLU A N 1
ATOM 1013 C CA . GLU A 1 133 ? 14.252 -2.877 5.639 1.00 54.72 133 GLU A CA 1
ATOM 1014 C C . GLU A 1 133 ? 13.749 -4.310 5.346 1.00 54.72 133 GLU A C 1
ATOM 1016 O O . GLU A 1 133 ? 13.294 -4.617 4.248 1.00 54.72 133 GLU A O 1
ATOM 1021 N N . SER A 1 134 ? 13.823 -5.224 6.321 1.00 53.41 134 SER A N 1
ATOM 1022 C CA . SER A 1 134 ? 13.449 -6.636 6.130 1.00 53.41 134 SER A CA 1
ATOM 1023 C C . SER A 1 134 ? 11.939 -6.889 6.025 1.00 53.41 134 SER A C 1
ATOM 1025 O O . SER A 1 134 ? 11.531 -7.983 5.631 1.00 53.41 134 SER A O 1
ATOM 1027 N N . SER A 1 135 ? 11.119 -5.892 6.367 1.00 51.06 135 SER A N 1
ATOM 1028 C CA . SER A 1 135 ? 9.654 -5.978 6.367 1.00 51.06 135 SER A CA 1
ATOM 1029 C C . SER A 1 135 ? 8.994 -5.293 5.168 1.00 51.06 135 SER A C 1
ATOM 1031 O O . SER A 1 135 ? 7.795 -5.469 4.953 1.00 51.06 135 SER A O 1
ATOM 1033 N N . VAL A 1 136 ? 9.764 -4.564 4.352 1.00 56.00 136 VAL A N 1
ATOM 1034 C CA . VAL A 1 136 ? 9.218 -3.797 3.233 1.00 56.00 136 VAL A CA 1
ATOM 1035 C C . VAL A 1 136 ? 9.478 -4.506 1.916 1.00 56.00 136 VAL A C 1
ATOM 1037 O O . VAL A 1 136 ? 10.569 -4.467 1.358 1.00 56.00 136 VAL A O 1
ATOM 1040 N N . GLN A 1 137 ? 8.447 -5.170 1.409 1.00 55.47 137 GLN A N 1
ATOM 1041 C CA . GLN A 1 137 ? 8.501 -5.929 0.158 1.00 55.47 137 GLN A CA 1
ATOM 1042 C C . GLN A 1 137 ? 7.501 -5.416 -0.877 1.00 55.47 137 GLN A C 1
ATOM 1044 O O . GLN A 1 137 ? 7.111 -6.139 -1.788 1.00 55.47 137 GLN A O 1
ATOM 1049 N N . ASN A 1 138 ? 7.059 -4.171 -0.732 1.00 60.72 138 ASN A N 1
ATOM 1050 C CA . ASN A 1 138 ? 5.833 -3.722 -1.372 1.00 60.72 138 ASN A CA 1
ATOM 1051 C C . ASN A 1 138 ? 6.114 -2.494 -2.221 1.00 60.72 138 ASN A C 1
ATOM 1053 O O . ASN A 1 138 ? 6.868 -1.609 -1.821 1.00 60.72 138 ASN A O 1
ATOM 1057 N N . VAL A 1 139 ? 5.530 -2.478 -3.410 1.00 60.75 139 VAL A N 1
ATOM 1058 C CA . VAL A 1 139 ? 5.913 -1.580 -4.494 1.00 60.75 139 VAL A CA 1
ATOM 1059 C C . VAL A 1 139 ? 4.777 -0.617 -4.786 1.00 60.75 139 VAL A C 1
ATOM 1061 O O . VAL A 1 139 ? 3.665 -1.056 -5.086 1.00 60.75 139 VAL A O 1
ATOM 1064 N N . ILE A 1 140 ? 5.079 0.682 -4.743 1.00 60.22 140 ILE A N 1
ATOM 1065 C CA . ILE A 1 140 ? 4.174 1.734 -5.206 1.00 60.22 140 ILE A CA 1
ATOM 1066 C C . ILE A 1 140 ? 4.790 2.526 -6.335 1.00 60.22 140 ILE A C 1
ATOM 1068 O O . ILE A 1 140 ? 5.859 3.120 -6.183 1.00 60.22 140 ILE A O 1
ATOM 1072 N N . GLN A 1 141 ? 4.031 2.623 -7.416 1.00 56.78 141 GLN A N 1
ATOM 1073 C CA . GLN A 1 141 ? 4.201 3.657 -8.412 1.00 56.78 141 GLN A CA 1
ATOM 1074 C C . GLN A 1 141 ? 3.138 4.733 -8.159 1.00 56.78 141 GLN A C 1
ATOM 1076 O O . GLN A 1 141 ? 1.949 4.428 -8.136 1.00 56.78 141 GLN A O 1
ATOM 1081 N N . SER A 1 142 ? 3.512 5.996 -7.935 1.00 53.16 142 SER A N 1
ATOM 1082 C CA . SER A 1 142 ? 2.500 7.053 -8.047 1.00 53.16 142 SER A CA 1
ATOM 1083 C C . SER A 1 142 ? 2.117 7.197 -9.523 1.00 53.16 142 SER A C 1
ATOM 1085 O O . SER A 1 142 ? 2.975 7.036 -10.396 1.00 53.16 142 SER A O 1
ATOM 1087 N N . ASN A 1 143 ? 0.851 7.498 -9.806 1.00 49.25 143 ASN A N 1
ATOM 1088 C CA . ASN A 1 143 ? 0.387 7.837 -11.155 1.00 49.25 143 ASN A CA 1
ATOM 1089 C C . ASN A 1 143 ? -0.052 9.286 -11.210 1.00 49.25 143 ASN A C 1
ATOM 1091 O O . ASN A 1 143 ? -0.579 9.792 -10.184 1.00 49.25 143 ASN A O 1
#